Protein AF-A0A7K1KS24-F1 (afdb_monomer)

Nearest PDB structures (foldseek):
  7bqr-assembly1_A  TM=4.090E-01  e=9.713E-01  synthetic construct
  4xdi-assembly2_B  TM=3.801E-01  e=1.336E+00  Chlamydomonas reinhardtii
  8hkc-assembly1_E  TM=3.205E-01  e=8.133E+00  Escherichia coli K-12

pLDDT: mean 77.41, std 14.81, range [38.66, 91.81]

Foldseek 3Di:
DPPPLVVLVVVCVPDPDDPQLVQLLVLQVVPVVQPVVDPSVLSSSLSSVLVVVCLVLDDLCLVVDPVSLVVSLVVSLVSCVVSPNDPVCSVSSSVSSVVSSVVCSVVSVD

Sequence (110 aa):
MARDIRESHRRGEEEGLSQEEIAFYDALAENESAVEIMRDESLRVIAHELLNSLKKNVTVDWSKRESARARMRVLVKKILRKYGYPPDMQDAAVQAVLRQAEELSAQWAS

Secondary structure (DSSP, 8-state):
---SHHHHTTTTTSS---HHHHHHHHHHHTSHHHHHHS-HHHHHHHHHHHHHHHHHH--TTTTT-HHHHHHHHHHHHHHHHHTT--TTTHHHHHHHHHHHHHHHHHHHT-

Solvent-accessible surface area (backbone atoms only — not comparable to full-atom values): 6435 Å² total; per-residue (Å²): 142,89,68,74,67,69,64,60,56,69,64,60,76,79,53,79,76,50,74,68,35,47,54,38,31,51,41,46,49,73,40,57,69,52,50,74,74,38,56,70,70,59,46,49,53,49,18,50,52,48,50,57,52,42,68,74,69,63,51,95,60,30,85,82,32,67,70,48,42,52,52,49,52,53,51,48,49,51,52,41,54,74,75,65,50,56,76,89,52,42,64,59,38,43,52,40,43,50,53,54,47,54,68,48,46,66,64,70,70,108

Mean predicted aligned error: 7.9 Å

Structure (mmCIF, N/CA/C/O backbone):
data_AF-A0A7K1KS24-F1
#
_entry.id   AF-A0A7K1KS24-F1
#
loop_
_atom_site.group_PDB
_atom_site.id
_atom_site.type_symbol
_atom_site.label_atom_id
_atom_site.label_alt_id
_atom_site.label_comp_id
_atom_site.label_asym_id
_atom_site.label_entity_id
_atom_site.label_seq_id
_atom_site.pdbx_PDB_ins_code
_atom_site.Cartn_x
_atom_site.Cartn_y
_atom_site.Cartn_z
_atom_site.occupancy
_atom_site.B_iso_or_equiv
_atom_site.auth_seq_id
_atom_site.auth_comp_id
_atom_site.auth_asym_id
_atom_site.auth_atom_id
_atom_site.pdbx_PDB_model_num
ATOM 1 N N . MET A 1 1 ? 14.059 -20.304 1.357 1.00 40.62 1 MET A N 1
ATOM 2 C CA . MET A 1 1 ? 12.634 -20.135 1.717 1.00 40.62 1 MET A CA 1
ATOM 3 C C . MET A 1 1 ? 12.002 -19.165 0.728 1.00 40.62 1 MET A C 1
ATOM 5 O O . MET A 1 1 ? 12.244 -17.974 0.818 1.00 40.62 1 MET A O 1
ATOM 9 N N . ALA A 1 2 ? 11.296 -19.690 -0.275 1.00 42.81 2 ALA A N 1
ATOM 10 C CA . ALA A 1 2 ? 10.537 -18.931 -1.279 1.00 42.81 2 ALA A CA 1
ATOM 11 C C . ALA A 1 2 ? 9.357 -19.803 -1.755 1.00 42.81 2 ALA A C 1
ATOM 13 O O . ALA A 1 2 ? 9.224 -20.136 -2.937 1.00 42.81 2 ALA A O 1
ATOM 14 N N . ARG A 1 3 ? 8.580 -20.311 -0.789 1.00 38.66 3 ARG A N 1
ATOM 15 C CA . ARG A 1 3 ? 7.449 -21.220 -1.038 1.00 38.66 3 ARG A CA 1
ATOM 16 C C . ARG A 1 3 ? 6.075 -20.618 -0.734 1.00 38.66 3 ARG A C 1
ATOM 18 O O . ARG A 1 3 ? 5.112 -21.144 -1.265 1.00 38.66 3 ARG A O 1
ATOM 25 N N . ASP A 1 4 ? 5.992 -19.468 -0.069 1.00 48.53 4 ASP A N 1
ATOM 26 C CA . ASP A 1 4 ? 4.689 -18.931 0.366 1.00 48.53 4 ASP A CA 1
ATOM 27 C C . ASP A 1 4 ? 3.960 -18.072 -0.678 1.00 48.53 4 ASP A C 1
ATOM 29 O O . ASP A 1 4 ? 2.795 -17.745 -0.498 1.00 48.53 4 ASP A O 1
ATOM 33 N N . ILE A 1 5 ? 4.603 -17.711 -1.794 1.00 49.75 5 ILE A N 1
ATOM 34 C CA . ILE A 1 5 ? 3.954 -16.871 -2.821 1.00 49.75 5 ILE A CA 1
ATOM 35 C C . ILE A 1 5 ? 3.043 -17.720 -3.720 1.00 49.75 5 ILE A C 1
ATOM 37 O O . ILE A 1 5 ? 1.964 -17.286 -4.103 1.00 49.75 5 ILE A O 1
ATOM 41 N N . ARG A 1 6 ? 3.417 -18.978 -3.990 1.00 44.50 6 ARG A N 1
ATOM 42 C CA . ARG A 1 6 ? 2.686 -19.860 -4.918 1.00 44.50 6 ARG A CA 1
ATOM 43 C C . ARG A 1 6 ? 1.351 -20.382 -4.386 1.00 44.50 6 ARG A C 1
ATOM 45 O O . ARG A 1 6 ? 0.542 -20.841 -5.182 1.00 44.50 6 ARG A O 1
ATOM 52 N N . GLU A 1 7 ? 1.116 -20.323 -3.079 1.00 45.38 7 GLU A N 1
ATOM 53 C CA . GLU A 1 7 ? -0.125 -20.832 -2.487 1.00 45.38 7 GLU A CA 1
ATOM 54 C C . GLU A 1 7 ? -1.240 -19.775 -2.467 1.00 45.38 7 GLU A C 1
ATOM 56 O O . GLU A 1 7 ? -2.406 -20.109 -2.662 1.00 45.38 7 GLU A O 1
ATOM 61 N N . SER A 1 8 ? -0.892 -18.487 -2.352 1.00 46.66 8 SER A N 1
ATOM 62 C CA . SER A 1 8 ? -1.853 -17.384 -2.509 1.00 46.66 8 SER A CA 1
ATOM 63 C C . SER A 1 8 ? -2.337 -17.232 -3.954 1.00 46.66 8 SER A C 1
ATOM 65 O O . SER A 1 8 ? -3.499 -16.904 -4.172 1.00 46.66 8 SER A O 1
ATOM 67 N N . HIS A 1 9 ? -1.485 -17.561 -4.932 1.00 45.41 9 HIS A N 1
ATOM 68 C CA . HIS A 1 9 ? -1.830 -17.527 -6.356 1.00 45.41 9 HIS A CA 1
ATOM 69 C C . HIS A 1 9 ? -3.012 -18.430 -6.732 1.00 45.41 9 HIS A C 1
ATOM 71 O O . HIS A 1 9 ? -3.770 -18.078 -7.624 1.00 45.41 9 HIS A O 1
ATOM 77 N N . ARG A 1 10 ? -3.221 -19.554 -6.032 1.00 44.16 10 ARG A N 1
ATOM 78 C CA . ARG A 1 10 ? -4.265 -20.527 -6.394 1.00 44.16 10 ARG A CA 1
ATOM 79 C C . ARG A 1 10 ? -5.677 -20.135 -5.929 1.00 44.16 10 ARG A C 1
ATOM 81 O O . ARG A 1 10 ? -6.635 -20.758 -6.357 1.00 44.16 10 ARG A O 1
ATOM 88 N N . ARG A 1 11 ? -5.834 -19.123 -5.064 1.00 47.31 11 ARG A N 1
ATOM 89 C CA . ARG A 1 11 ? -7.169 -18.624 -4.656 1.00 47.31 11 ARG A CA 1
ATOM 90 C C . ARG A 1 11 ? -7.662 -17.434 -5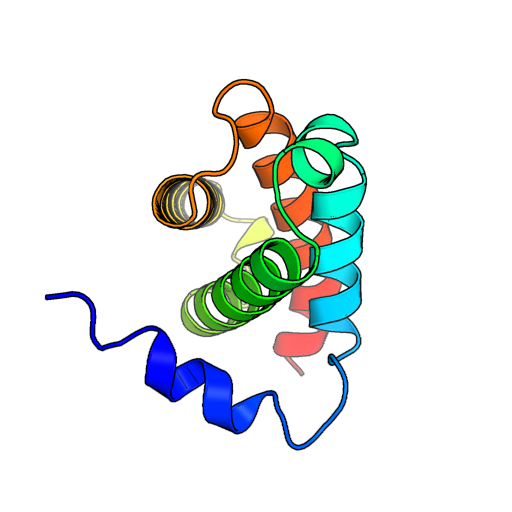.474 1.00 47.31 11 ARG A C 1
ATOM 92 O O . ARG A 1 11 ? -8.863 -17.232 -5.541 1.00 47.31 11 ARG A O 1
ATOM 99 N N . GLY A 1 12 ? -6.759 -16.670 -6.088 1.00 45.66 12 GLY A N 1
ATOM 100 C CA . GLY A 1 12 ? -7.131 -15.556 -6.969 1.00 45.66 12 GLY A CA 1
ATOM 101 C C . GLY A 1 12 ? -7.588 -15.994 -8.366 1.00 45.66 12 GLY A C 1
ATOM 102 O O . GLY A 1 12 ? -8.008 -15.154 -9.149 1.00 45.66 12 GLY A O 1
ATOM 103 N N . GLU A 1 13 ? -7.489 -17.287 -8.696 1.00 43.44 13 GLU A N 1
ATOM 104 C CA . GLU A 1 13 ? -7.891 -17.828 -10.004 1.00 43.44 13 GLU A CA 1
ATOM 105 C C . GLU A 1 13 ? -9.395 -18.142 -10.115 1.00 43.44 13 GLU A C 1
ATOM 107 O O . GLU A 1 13 ? -9.861 -18.385 -11.225 1.00 43.44 13 GLU A O 1
ATOM 112 N N . GLU A 1 14 ? -10.173 -18.115 -9.023 1.00 43.38 14 GLU A N 1
ATOM 113 C CA . GLU A 1 14 ? -11.606 -18.470 -9.078 1.00 43.38 14 GLU A CA 1
ATOM 114 C C . GLU A 1 14 ? -12.561 -17.280 -9.234 1.00 43.38 14 GLU A C 1
ATOM 116 O O . GLU A 1 14 ? -13.648 -17.458 -9.778 1.00 43.38 14 GLU A O 1
ATOM 121 N N . GLU A 1 15 ? -12.172 -16.058 -8.872 1.00 45.41 15 GLU A N 1
ATOM 122 C CA . GLU A 1 15 ? -13.009 -14.875 -9.088 1.00 45.41 15 GLU A CA 1
ATOM 123 C C . GLU A 1 15 ? -12.123 -13.715 -9.534 1.00 45.41 15 GLU A C 1
ATOM 125 O O . GLU A 1 15 ? -11.107 -13.423 -8.907 1.00 45.41 15 GLU A O 1
ATOM 130 N N . GLY A 1 16 ? -12.470 -13.088 -10.663 1.00 56.06 16 GLY A N 1
ATOM 131 C CA . GLY A 1 16 ? -11.745 -11.934 -11.192 1.00 56.06 16 GLY A CA 1
ATOM 132 C C . GLY A 1 16 ? -11.514 -10.874 -10.113 1.00 56.06 16 GLY A C 1
ATOM 133 O O . GLY A 1 16 ? -12.341 -10.730 -9.217 1.00 56.06 16 GLY A O 1
ATOM 134 N N . LEU A 1 17 ? -10.379 -10.170 -10.212 1.00 61.84 17 LEU A N 1
ATOM 135 C CA . LEU A 1 17 ? -9.917 -9.138 -9.273 1.00 61.84 17 LEU A CA 1
ATOM 136 C C . LEU A 1 17 ? -11.084 -8.423 -8.576 1.00 61.84 17 LEU A C 1
ATOM 138 O O . LEU A 1 17 ? -11.937 -7.820 -9.233 1.00 61.84 17 LEU A O 1
ATOM 142 N N . SER A 1 18 ? -11.106 -8.465 -7.246 1.00 76.00 18 SER A N 1
ATOM 143 C CA . SER A 1 18 ? -12.045 -7.669 -6.462 1.00 76.00 18 SER A CA 1
ATOM 144 C C . SER A 1 18 ? -11.841 -6.180 -6.764 1.00 76.00 18 SER A C 1
ATOM 146 O O . SER A 1 18 ? -10.741 -5.751 -7.118 1.00 76.00 18 SER A O 1
ATOM 148 N N . GLN A 1 19 ? -12.885 -5.359 -6.608 1.00 78.38 19 GLN A N 1
ATOM 149 C CA . GLN A 1 19 ? -12.784 -3.919 -6.901 1.00 78.38 19 GLN A CA 1
ATOM 150 C C . GLN A 1 19 ? -11.646 -3.231 -6.133 1.00 78.38 19 GLN A C 1
ATOM 152 O O . GLN A 1 19 ? -11.028 -2.296 -6.632 1.00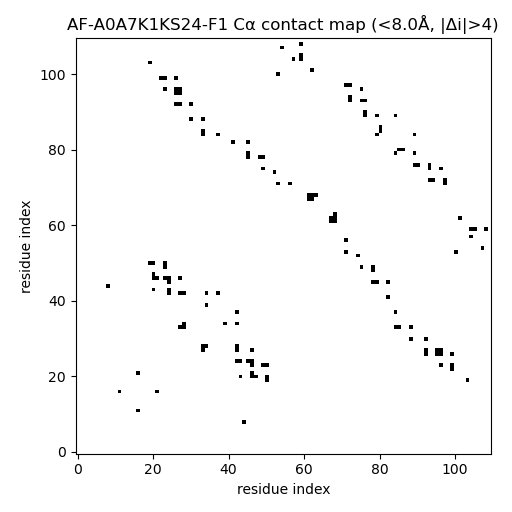 78.38 19 GLN A O 1
ATOM 157 N N . GLU A 1 20 ? -11.335 -3.726 -4.937 1.00 83.69 20 GLU A N 1
ATOM 158 C CA . GLU A 1 20 ? -10.214 -3.253 -4.134 1.00 83.69 20 GLU A CA 1
ATOM 159 C C . GLU A 1 20 ? -8.875 -3.534 -4.830 1.00 83.69 20 GLU A C 1
ATOM 161 O O . GLU A 1 20 ? -8.033 -2.648 -4.929 1.00 83.69 20 GLU A O 1
ATOM 166 N N . GLU A 1 21 ? -8.676 -4.752 -5.340 1.00 83.25 21 GLU A N 1
ATOM 167 C CA . GLU A 1 21 ? -7.453 -5.141 -6.051 1.00 83.25 21 GLU A CA 1
ATOM 168 C C . GLU A 1 21 ? -7.281 -4.384 -7.358 1.00 83.25 21 GLU A C 1
ATOM 170 O O . GLU A 1 21 ? -6.154 -4.022 -7.684 1.00 83.25 21 GLU A O 1
ATOM 175 N N . ILE A 1 22 ? -8.378 -4.120 -8.073 1.00 83.31 22 ILE A N 1
ATOM 176 C CA . ILE A 1 22 ? -8.361 -3.278 -9.273 1.00 83.31 22 ILE A CA 1
ATOM 177 C C . ILE A 1 22 ? -7.882 -1.875 -8.902 1.00 83.31 22 ILE A C 1
ATOM 179 O O . ILE A 1 22 ? -6.958 -1.369 -9.525 1.00 83.31 22 ILE A O 1
ATOM 183 N N . ALA A 1 23 ? -8.409 -1.288 -7.827 1.00 86.19 23 ALA A N 1
ATOM 184 C CA . ALA A 1 23 ? -7.992 0.040 -7.390 1.00 86.19 23 ALA A CA 1
ATOM 185 C C . ALA A 1 23 ? -6.502 0.090 -6.989 1.00 86.19 23 ALA A C 1
ATOM 187 O O . ALA A 1 23 ? -5.797 1.049 -7.303 1.00 86.19 23 ALA A O 1
ATOM 188 N N . PHE A 1 24 ? -5.982 -0.955 -6.332 1.00 86.25 24 PHE A N 1
ATOM 189 C CA . PHE A 1 24 ? -4.544 -1.057 -6.052 1.00 86.25 24 PHE A CA 1
ATOM 190 C C . PHE A 1 24 ? -3.712 -1.280 -7.317 1.00 86.25 24 PHE A C 1
ATOM 192 O O . PHE A 1 24 ? -2.617 -0.731 -7.416 1.00 86.25 24 PHE A O 1
ATOM 199 N N . TYR A 1 25 ? -4.201 -2.079 -8.263 1.00 87.12 25 TYR A N 1
ATOM 200 C CA . TYR A 1 25 ? -3.552 -2.287 -9.552 1.00 87.12 25 TYR A CA 1
ATOM 201 C C . TYR A 1 25 ? -3.455 -0.972 -10.330 1.00 87.12 25 TYR A C 1
ATOM 203 O O . TYR A 1 25 ? -2.356 -0.608 -10.737 1.00 87.12 25 TYR A O 1
ATOM 211 N N . ASP A 1 26 ? -4.553 -0.224 -10.443 1.00 84.62 26 ASP A N 1
ATOM 212 C CA . ASP A 1 26 ? -4.603 1.066 -11.133 1.00 84.62 26 ASP A CA 1
ATOM 213 C C . ASP A 1 26 ? -3.655 2.078 -10.472 1.00 84.62 26 ASP A C 1
ATOM 215 O O . ASP A 1 26 ? -2.840 2.697 -11.152 1.00 84.62 26 ASP A O 1
ATOM 219 N N . ALA A 1 27 ? -3.647 2.162 -9.136 1.00 87.19 27 ALA A N 1
ATOM 220 C CA . ALA A 1 27 ? -2.734 3.034 -8.389 1.00 87.19 27 ALA A CA 1
ATOM 221 C C . ALA A 1 27 ? -1.243 2.685 -8.580 1.00 87.19 27 ALA A C 1
ATOM 223 O O . ALA A 1 27 ? -0.372 3.554 -8.481 1.00 87.19 27 ALA A O 1
ATOM 224 N N . LEU A 1 28 ? -0.917 1.411 -8.820 1.00 85.19 28 LEU A N 1
ATOM 225 C CA . LEU A 1 28 ? 0.441 0.994 -9.175 1.00 85.19 28 LEU A CA 1
ATOM 226 C C . LEU A 1 28 ? 0.738 1.293 -10.648 1.00 85.19 28 LEU A C 1
ATOM 228 O O . LEU A 1 28 ? 1.840 1.748 -10.956 1.00 85.19 28 LEU A O 1
ATOM 232 N N . ALA A 1 29 ? -0.245 1.075 -11.523 1.00 83.38 29 ALA A N 1
ATOM 233 C CA . ALA A 1 29 ? -0.150 1.267 -12.963 1.00 83.38 29 ALA A CA 1
ATOM 234 C C . ALA A 1 29 ? -0.087 2.743 -13.391 1.00 83.38 29 ALA A C 1
ATOM 236 O O . ALA A 1 29 ? 0.456 3.032 -14.454 1.00 83.38 29 ALA A O 1
ATOM 237 N N . GLU A 1 30 ? -0.534 3.684 -12.548 1.00 79.19 30 GLU A N 1
ATOM 238 C CA . GLU A 1 30 ? -0.282 5.127 -12.722 1.00 79.19 30 GLU A CA 1
ATOM 239 C C . GLU A 1 30 ? 1.216 5.455 -12.854 1.00 79.19 30 GLU A C 1
ATOM 241 O O . GLU A 1 30 ? 1.588 6.484 -13.416 1.00 79.19 30 GLU A O 1
ATOM 246 N N . ASN A 1 31 ? 2.099 4.585 -12.354 1.00 77.12 31 ASN A N 1
ATOM 247 C CA . ASN A 1 31 ? 3.535 4.717 -12.559 1.00 77.12 31 ASN A CA 1
ATOM 248 C C . ASN A 1 31 ? 3.928 3.991 -13.849 1.00 77.12 31 ASN A C 1
ATOM 250 O O . ASN A 1 31 ? 4.266 2.806 -13.826 1.00 77.12 31 ASN A O 1
ATOM 254 N N . GLU A 1 32 ? 3.919 4.715 -14.969 1.00 70.19 32 GLU A N 1
ATOM 255 C CA . GLU A 1 32 ? 4.182 4.166 -16.308 1.00 70.19 32 GLU A CA 1
ATOM 256 C C . GLU A 1 32 ? 5.470 3.329 -16.364 1.00 70.19 32 GLU A C 1
ATOM 258 O O . GLU A 1 32 ? 5.465 2.217 -16.886 1.00 70.19 32 GLU A O 1
ATOM 263 N N . SER A 1 33 ? 6.558 3.773 -15.725 1.00 71.25 33 SER A N 1
ATOM 264 C CA . SER A 1 33 ? 7.814 3.007 -15.709 1.00 71.25 33 SER A CA 1
ATOM 265 C C . SER A 1 33 ? 7.717 1.688 -14.937 1.00 71.25 33 SER A C 1
ATOM 267 O O . SER A 1 33 ? 8.421 0.734 -15.261 1.00 71.25 33 SER A O 1
ATOM 269 N N . ALA A 1 34 ? 6.845 1.588 -13.931 1.00 71.31 34 ALA A N 1
ATOM 270 C CA . ALA A 1 34 ? 6.598 0.315 -13.265 1.00 71.31 34 ALA A CA 1
ATOM 271 C C . ALA A 1 34 ? 5.835 -0.648 -14.179 1.00 71.31 34 ALA A C 1
ATOM 273 O O . ALA A 1 34 ? 6.137 -1.834 -14.169 1.00 71.31 34 ALA A O 1
ATOM 274 N N . VAL A 1 35 ? 4.917 -0.153 -15.010 1.00 73.56 35 VAL A N 1
ATOM 275 C CA . VAL A 1 35 ? 4.206 -0.960 -16.017 1.00 73.56 35 VAL A CA 1
ATOM 276 C C . VAL A 1 35 ? 5.134 -1.395 -17.152 1.00 73.56 35 VAL A C 1
ATOM 278 O O . VAL A 1 35 ? 5.048 -2.523 -17.628 1.00 73.56 35 VAL A O 1
ATOM 281 N N . GLU A 1 36 ? 6.060 -0.534 -17.571 1.00 73.31 36 GLU A N 1
ATOM 282 C CA . GLU A 1 36 ? 7.032 -0.869 -18.616 1.00 73.31 36 GLU A CA 1
ATOM 283 C C . GLU A 1 36 ? 8.050 -1.920 -18.154 1.00 73.31 36 GLU A C 1
ATOM 285 O O . GLU A 1 36 ? 8.439 -2.806 -18.919 1.00 73.31 36 GLU A O 1
ATOM 290 N N . ILE A 1 37 ? 8.487 -1.836 -16.894 1.00 73.69 37 ILE A N 1
ATOM 291 C CA . ILE A 1 37 ? 9.510 -2.726 -16.328 1.00 73.69 37 ILE A CA 1
ATOM 292 C C . ILE A 1 37 ? 8.884 -4.014 -15.777 1.00 73.69 37 ILE A C 1
ATOM 294 O O . ILE A 1 37 ? 9.486 -5.091 -15.856 1.00 73.69 37 ILE A O 1
ATOM 298 N N . MET A 1 38 ? 7.687 -3.926 -15.198 1.00 72.50 38 MET A N 1
ATOM 299 C CA . MET A 1 38 ? 7.008 -5.042 -14.550 1.00 72.50 38 MET A CA 1
ATOM 300 C C . MET A 1 38 ? 5.875 -5.549 -15.431 1.00 72.50 38 MET A C 1
ATOM 302 O O . MET A 1 38 ? 4.978 -4.814 -15.818 1.00 72.50 38 MET A O 1
ATOM 306 N N . ARG A 1 39 ? 5.874 -6.854 -15.707 1.00 75.31 39 ARG A N 1
ATOM 307 C CA . ARG A 1 39 ? 4.748 -7.494 -16.397 1.00 75.31 39 ARG A CA 1
ATOM 308 C C . ARG A 1 39 ? 3.462 -7.324 -15.581 1.00 75.31 39 ARG A C 1
ATOM 310 O O . ARG A 1 39 ? 3.501 -7.403 -14.355 1.00 75.31 39 ARG A O 1
ATOM 317 N N . ASP A 1 40 ? 2.337 -7.200 -16.278 1.00 72.19 40 ASP A N 1
ATOM 318 C CA . ASP A 1 40 ? 0.976 -7.082 -15.728 1.00 72.19 40 ASP A CA 1
ATOM 319 C C . ASP A 1 40 ? 0.689 -8.120 -14.617 1.00 72.19 40 ASP A C 1
ATOM 321 O O . ASP A 1 40 ? 0.200 -7.785 -13.537 1.00 72.19 40 ASP A O 1
ATOM 325 N N . GLU A 1 41 ? 1.112 -9.372 -14.820 1.00 77.94 41 GLU A N 1
ATOM 326 C CA . GLU A 1 41 ? 0.985 -10.438 -13.818 1.00 77.94 41 GLU A CA 1
ATOM 327 C C . GLU A 1 41 ? 1.653 -10.070 -12.482 1.00 77.94 41 GLU A C 1
ATOM 329 O O . GLU A 1 41 ? 1.041 -10.242 -11.431 1.00 77.94 41 GLU A O 1
ATOM 334 N N . SER A 1 42 ? 2.865 -9.500 -12.506 1.00 81.88 42 SER A N 1
ATOM 335 C CA . SER A 1 42 ? 3.599 -9.078 -11.306 1.00 81.88 42 SER A CA 1
ATOM 336 C C . SER A 1 42 ? 2.872 -7.969 -10.548 1.00 81.88 42 SER A C 1
ATOM 338 O O . SER A 1 42 ? 2.822 -8.006 -9.318 1.00 81.88 42 SER A O 1
ATOM 340 N N . LEU A 1 43 ? 2.298 -6.997 -11.263 1.00 82.94 43 LEU A N 1
ATOM 341 C CA . LEU A 1 43 ? 1.535 -5.902 -10.657 1.00 82.94 43 LEU A CA 1
ATOM 342 C C . LEU A 1 43 ? 0.275 -6.426 -9.965 1.00 82.94 43 LEU A C 1
ATOM 344 O O . LEU A 1 43 ? -0.002 -6.035 -8.830 1.00 82.94 43 LEU A O 1
ATOM 348 N N . ARG A 1 44 ? -0.424 -7.386 -10.582 1.00 83.75 44 ARG A N 1
ATOM 349 C CA . ARG A 1 44 ? -1.565 -8.072 -9.958 1.00 83.75 44 ARG A CA 1
ATOM 350 C C . ARG A 1 44 ? -1.179 -8.811 -8.676 1.00 83.75 44 ARG A C 1
ATOM 352 O O . ARG A 1 44 ? -1.880 -8.685 -7.674 1.00 83.75 44 ARG A O 1
ATOM 359 N N . VAL A 1 45 ? -0.042 -9.521 -8.656 1.00 85.62 45 VAL A N 1
ATOM 360 C CA . VAL A 1 45 ? 0.441 -10.186 -7.424 1.00 85.62 45 VAL A CA 1
ATOM 361 C C . VAL A 1 45 ? 0.691 -9.173 -6.313 1.00 85.62 45 VAL A C 1
ATOM 363 O O . VAL A 1 45 ? 0.345 -9.411 -5.155 1.00 85.62 45 VAL A O 1
ATOM 366 N N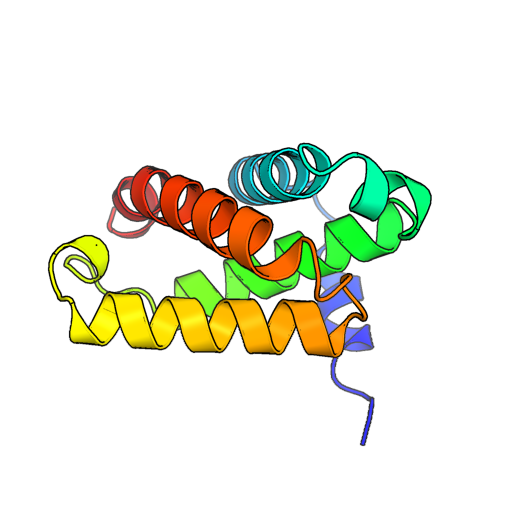 . ILE A 1 46 ? 1.308 -8.041 -6.659 1.00 87.88 46 ILE A N 1
ATOM 367 C CA . ILE A 1 46 ? 1.613 -6.977 -5.704 1.00 87.88 46 ILE A CA 1
ATOM 368 C C . ILE A 1 46 ? 0.319 -6.391 -5.148 1.00 87.88 46 ILE A C 1
ATOM 370 O O . ILE A 1 46 ? 0.206 -6.282 -3.930 1.00 87.88 46 ILE A O 1
ATOM 374 N N . ALA A 1 47 ? -0.653 -6.059 -6.001 1.00 87.25 47 ALA A N 1
ATOM 375 C CA . ALA A 1 47 ? -1.950 -5.536 -5.582 1.00 87.25 47 ALA A CA 1
ATOM 376 C C . ALA A 1 47 ? -2.657 -6.490 -4.600 1.00 87.25 47 ALA A C 1
ATOM 378 O O . ALA A 1 47 ? -3.052 -6.068 -3.511 1.00 87.25 47 ALA A O 1
ATOM 379 N N . HIS A 1 48 ? -2.709 -7.788 -4.921 1.00 86.81 48 HIS A N 1
ATOM 380 C CA . HIS A 1 48 ? -3.291 -8.816 -4.051 1.00 86.81 48 HIS A CA 1
ATOM 381 C C . HIS A 1 48 ? -2.561 -8.932 -2.701 1.00 86.81 48 HIS A C 1
ATOM 383 O O . HIS A 1 48 ? -3.180 -8.972 -1.633 1.00 86.81 48 HIS A O 1
ATOM 389 N N . GLU A 1 49 ? -1.225 -8.970 -2.710 1.00 88.00 49 GLU A N 1
ATOM 390 C CA . GLU A 1 49 ? -0.428 -9.052 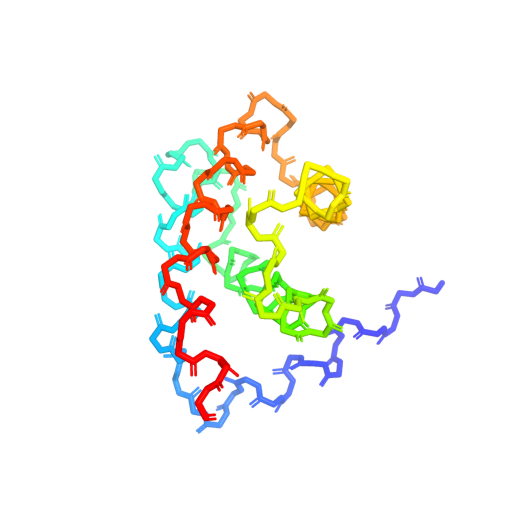-1.480 1.00 88.00 49 GLU A CA 1
ATOM 391 C C . GLU A 1 49 ? -0.586 -7.787 -0.621 1.00 88.00 49 GLU A C 1
ATOM 393 O O . GLU A 1 49 ? -0.681 -7.882 0.609 1.00 88.00 49 GLU A O 1
ATOM 398 N N . LEU A 1 50 ? -0.612 -6.605 -1.249 1.00 88.56 50 LEU A N 1
ATOM 399 C CA . LEU A 1 50 ? -0.824 -5.326 -0.576 1.00 88.56 50 LEU A CA 1
ATOM 400 C C . LEU A 1 50 ? -2.184 -5.308 0.110 1.00 88.56 50 LEU A C 1
ATOM 402 O O . LEU A 1 50 ? -2.228 -5.059 1.314 1.00 88.56 50 LEU A O 1
ATOM 406 N N . LEU A 1 51 ? -3.257 -5.648 -0.604 1.00 86.44 51 LEU A N 1
ATOM 407 C CA . LEU A 1 51 ? -4.606 -5.705 -0.047 1.00 86.44 51 LEU A CA 1
ATOM 408 C C . LEU A 1 51 ? -4.678 -6.648 1.157 1.00 86.44 51 LEU A C 1
ATOM 410 O O . LEU A 1 51 ? -5.101 -6.246 2.241 1.00 86.44 51 LEU A O 1
ATOM 414 N N . ASN A 1 52 ? -4.203 -7.886 1.003 1.00 86.62 52 ASN A N 1
ATOM 415 C CA . ASN A 1 52 ? -4.211 -8.873 2.083 1.00 86.62 52 ASN A CA 1
ATOM 416 C C . ASN A 1 52 ? -3.395 -8.422 3.297 1.00 86.62 52 ASN A C 1
ATOM 418 O O . ASN A 1 52 ? -3.785 -8.649 4.446 1.00 86.62 52 ASN A O 1
ATOM 422 N N . SER A 1 53 ? -2.242 -7.800 3.061 1.00 86.75 53 SER A N 1
ATOM 423 C CA . SER A 1 53 ? -1.379 -7.322 4.138 1.00 86.75 53 SER A CA 1
ATOM 424 C C . SER A 1 53 ? -1.974 -6.102 4.837 1.00 86.75 53 SER A C 1
ATOM 426 O O . SER A 1 53 ? -1.877 -6.004 6.061 1.00 86.75 53 SER A O 1
ATOM 428 N N . LEU A 1 54 ? -2.617 -5.201 4.092 1.00 85.38 54 LEU A N 1
ATOM 429 C CA . LEU A 1 54 ? -3.318 -4.042 4.631 1.00 85.38 54 LEU A CA 1
ATOM 430 C C . LEU A 1 54 ? -4.528 -4.488 5.450 1.00 85.38 54 LEU A C 1
ATOM 432 O O . LEU A 1 54 ? -4.566 -4.175 6.632 1.00 85.38 54 LEU A O 1
ATOM 436 N N . LYS A 1 55 ? -5.427 -5.322 4.912 1.00 83.56 55 LYS A N 1
ATOM 437 C CA . LYS A 1 55 ? -6.587 -5.867 5.648 1.00 83.56 55 LYS A CA 1
ATOM 438 C C . LYS A 1 55 ? -6.206 -6.537 6.972 1.00 83.56 55 LYS A C 1
ATOM 440 O O . LYS A 1 55 ? -6.907 -6.382 7.964 1.00 83.56 55 LYS A O 1
ATOM 445 N N . LYS A 1 56 ? -5.065 -7.234 7.025 1.00 82.94 56 LYS A N 1
ATOM 446 C CA . LYS A 1 56 ? -4.558 -7.862 8.262 1.00 82.94 56 LYS A CA 1
ATOM 447 C C . LYS A 1 56 ? -4.025 -6.876 9.306 1.00 82.94 56 LYS A C 1
ATOM 449 O O . LYS A 1 56 ? -3.960 -7.232 10.479 1.00 82.94 56 LYS A O 1
ATOM 454 N N . ASN A 1 57 ? -3.571 -5.692 8.897 1.00 78.06 57 ASN A N 1
ATOM 455 C CA . ASN A 1 57 ? -2.907 -4.726 9.782 1.00 78.06 57 ASN A CA 1
ATOM 456 C C . ASN A 1 57 ? -3.702 -3.428 9.989 1.00 78.06 57 ASN A C 1
ATOM 458 O O . ASN A 1 57 ? -3.348 -2.621 10.854 1.00 78.06 57 ASN A O 1
ATOM 462 N N . VAL A 1 58 ? -4.740 -3.202 9.188 1.00 78.94 58 VAL A N 1
ATOM 463 C CA . VAL A 1 58 ? -5.592 -2.024 9.253 1.00 78.94 58 VAL A CA 1
ATOM 464 C C . VAL A 1 58 ? -6.452 -2.089 10.515 1.00 78.94 58 VAL A C 1
ATOM 466 O O . VAL A 1 58 ? -7.014 -3.118 10.876 1.00 78.94 58 VAL A O 1
ATOM 469 N N . THR A 1 59 ? -6.523 -0.972 11.223 1.00 70.75 59 THR A N 1
ATOM 470 C CA . THR A 1 59 ? -7.463 -0.763 12.334 1.00 70.75 59 THR A CA 1
ATOM 471 C C . THR A 1 59 ? -8.378 0.390 11.947 1.00 70.75 59 THR A C 1
ATOM 473 O O . THR A 1 59 ? -7.958 1.229 11.156 1.00 70.75 59 THR A O 1
ATOM 476 N N . VAL A 1 60 ? -9.598 0.466 12.487 1.00 67.31 60 VAL A N 1
ATOM 477 C CA . VAL A 1 60 ? -10.622 1.453 12.066 1.00 67.31 60 VAL A CA 1
ATOM 478 C C . VAL A 1 60 ? -10.100 2.905 12.038 1.00 67.31 60 VAL A C 1
ATOM 480 O O . VAL A 1 60 ? -10.473 3.677 11.165 1.00 67.31 60 VAL A O 1
ATOM 483 N N . ASP A 1 61 ? -9.160 3.268 12.919 1.00 76.88 61 ASP A N 1
ATOM 484 C CA . ASP A 1 61 ? -8.574 4.619 12.993 1.00 76.88 61 ASP A CA 1
ATOM 485 C C . ASP A 1 61 ? -7.115 4.708 12.512 1.00 76.88 61 ASP A C 1
ATOM 487 O O . ASP A 1 61 ? -6.372 5.616 12.904 1.00 76.88 61 ASP A O 1
ATOM 491 N N . TRP A 1 62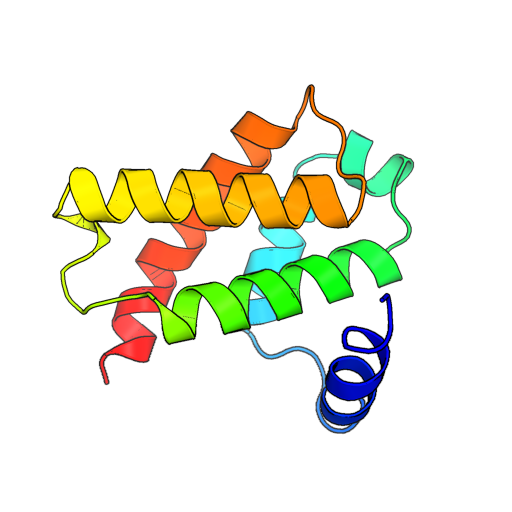 ? -6.649 3.760 11.698 1.00 83.44 62 TRP A N 1
ATOM 492 C CA . TRP A 1 62 ? -5.243 3.713 11.290 1.00 83.44 62 TRP A CA 1
ATOM 493 C C . TRP A 1 62 ? -4.797 4.978 10.540 1.00 83.44 62 TRP A C 1
ATOM 495 O O . TRP A 1 62 ? -3.672 5.436 10.749 1.00 83.44 62 TRP A O 1
ATOM 505 N N . SER A 1 63 ? -5.666 5.577 9.715 1.00 81.31 63 SER A N 1
ATOM 506 C CA . SER A 1 63 ? -5.310 6.761 8.929 1.00 81.31 63 SER A CA 1
ATOM 507 C C . SER A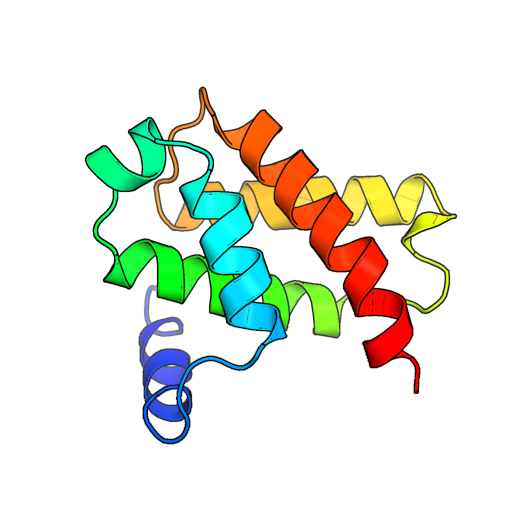 1 63 ? -5.129 8.000 9.810 1.00 81.31 63 SER A C 1
ATOM 509 O O . SER A 1 63 ? -4.248 8.820 9.546 1.00 81.31 63 SER A O 1
ATOM 511 N N . LYS A 1 64 ? -5.848 8.088 10.938 1.00 83.56 64 LYS A N 1
ATOM 512 C CA . LYS A 1 64 ? -5.746 9.180 11.923 1.00 83.56 64 LYS A CA 1
ATOM 513 C C . LYS A 1 64 ? -4.498 9.082 12.806 1.00 83.56 64 LYS A C 1
ATOM 515 O O . LYS A 1 64 ? -4.058 10.086 13.359 1.00 83.56 64 LYS A O 1
ATOM 520 N N . ARG A 1 65 ? -3.912 7.889 12.952 1.00 87.06 65 ARG A N 1
ATOM 521 C CA . ARG A 1 65 ? -2.744 7.651 13.814 1.00 87.06 65 ARG A CA 1
ATOM 522 C C . ARG A 1 65 ? -1.454 7.681 13.005 1.00 87.06 65 ARG A C 1
ATOM 524 O O . ARG A 1 65 ? -1.176 6.770 12.229 1.00 87.06 65 ARG A O 1
ATOM 531 N N . GLU A 1 66 ? -0.606 8.675 13.258 1.00 86.56 66 GLU A N 1
ATOM 532 C CA . GLU A 1 66 ? 0.683 8.821 12.566 1.00 86.56 66 GLU A CA 1
ATOM 533 C C . GLU A 1 66 ? 1.562 7.562 12.676 1.00 86.56 66 GLU A C 1
ATOM 535 O O . GLU A 1 66 ? 2.144 7.114 11.687 1.00 86.56 66 GLU A O 1
ATOM 540 N N . SER A 1 67 ? 1.588 6.926 13.850 1.00 87.06 67 SER A N 1
ATOM 541 C CA . SER A 1 67 ? 2.338 5.688 14.085 1.00 87.06 67 SER A CA 1
ATOM 542 C C . SER A 1 67 ? 1.819 4.502 13.265 1.00 87.06 67 SER A C 1
ATOM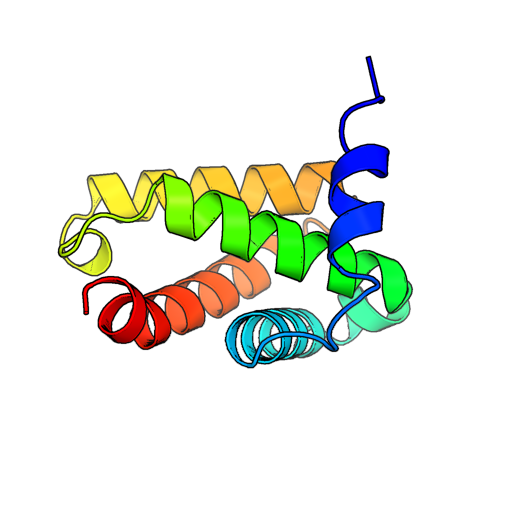 544 O O . SER A 1 67 ? 2.617 3.710 12.760 1.00 87.06 67 SER A O 1
ATOM 546 N N . ALA A 1 68 ? 0.501 4.379 13.085 1.00 87.19 68 ALA A N 1
ATOM 547 C CA . ALA A 1 68 ? -0.093 3.345 12.242 1.00 87.19 68 ALA A CA 1
ATOM 548 C C . ALA A 1 68 ? 0.191 3.623 10.759 1.00 87.19 68 ALA A C 1
ATOM 550 O O . ALA A 1 68 ? 0.634 2.727 10.041 1.00 87.19 68 ALA A O 1
ATOM 551 N N . ARG A 1 69 ? 0.065 4.882 10.323 1.00 87.81 69 ARG A N 1
ATOM 552 C CA . ARG A 1 69 ? 0.397 5.309 8.957 1.00 87.81 69 ARG A CA 1
ATOM 553 C C . ARG A 1 69 ? 1.867 5.052 8.610 1.00 87.81 69 ARG A C 1
ATOM 555 O O . ARG A 1 69 ? 2.169 4.549 7.530 1.00 87.81 69 ARG A O 1
ATOM 562 N N . ALA A 1 70 ? 2.785 5.334 9.536 1.00 90.31 70 ALA A N 1
ATOM 563 C CA . ALA A 1 70 ? 4.208 5.043 9.371 1.00 90.31 70 ALA A CA 1
ATOM 564 C C . ALA A 1 70 ? 4.474 3.534 9.231 1.00 90.31 70 ALA A C 1
ATOM 566 O O . ALA A 1 70 ? 5.224 3.123 8.345 1.00 90.31 70 ALA A O 1
ATOM 567 N N . ARG A 1 71 ? 3.812 2.695 10.042 1.00 88.38 71 ARG A N 1
ATOM 568 C CA . ARG A 1 71 ? 3.898 1.229 9.915 1.00 88.38 71 ARG A CA 1
ATOM 569 C C . ARG A 1 71 ? 3.381 0.745 8.560 1.00 88.38 71 ARG A C 1
ATOM 571 O O . ARG A 1 71 ? 4.031 -0.098 7.947 1.00 88.38 71 ARG A O 1
ATOM 578 N N . MET A 1 72 ? 2.270 1.302 8.071 1.00 89.50 72 MET A N 1
ATOM 579 C CA . MET A 1 72 ? 1.718 0.950 6.757 1.00 89.50 72 MET A CA 1
ATOM 580 C C . MET A 1 72 ? 2.667 1.335 5.624 1.00 89.50 72 MET A C 1
ATOM 582 O O . MET A 1 72 ? 2.958 0.493 4.781 1.00 89.50 72 MET A O 1
ATOM 586 N N . ARG A 1 73 ? 3.268 2.534 5.653 1.00 90.56 73 ARG A N 1
ATOM 587 C CA . ARG A 1 73 ? 4.316 2.916 4.683 1.00 90.56 73 ARG A CA 1
ATOM 588 C C . ARG A 1 73 ? 5.458 1.904 4.637 1.00 90.56 73 ARG A C 1
ATOM 590 O O . ARG A 1 73 ? 5.873 1.498 3.556 1.00 90.56 73 ARG A O 1
ATOM 597 N N . VAL A 1 74 ? 5.975 1.501 5.800 1.00 91.81 74 VAL A N 1
ATOM 598 C CA . VAL A 1 74 ? 7.088 0.541 5.885 1.00 91.81 74 VAL A CA 1
ATOM 599 C C . VAL A 1 74 ? 6.680 -0.822 5.325 1.00 91.81 74 VAL A C 1
ATOM 601 O O . VAL A 1 74 ? 7.458 -1.442 4.600 1.00 91.81 74 VAL A O 1
ATOM 604 N N . LEU A 1 75 ? 5.461 -1.276 5.621 1.00 90.56 75 LEU A N 1
ATOM 605 C CA . LEU A 1 75 ? 4.919 -2.532 5.109 1.00 90.56 75 LEU A CA 1
ATOM 606 C C . LEU A 1 75 ? 4.775 -2.505 3.581 1.00 90.56 75 LEU A C 1
ATOM 608 O O . LEU A 1 75 ? 5.275 -3.412 2.916 1.00 90.56 75 LEU A O 1
ATOM 612 N N . VAL A 1 76 ? 4.181 -1.446 3.024 1.00 90.81 76 VAL A N 1
ATOM 613 C CA . VAL A 1 76 ? 4.003 -1.278 1.573 1.00 90.81 76 VAL A CA 1
ATOM 614 C C . VAL A 1 76 ? 5.363 -1.229 0.873 1.00 90.81 76 VAL A C 1
ATOM 616 O O . VAL A 1 76 ? 5.604 -2.002 -0.052 1.00 90.81 76 VAL A O 1
ATOM 619 N N . LYS A 1 77 ? 6.314 -0.426 1.377 1.00 91.00 77 LYS A N 1
ATOM 620 C CA . LYS A 1 77 ? 7.695 -0.396 0.855 1.00 91.00 77 LYS A CA 1
ATOM 621 C C . LYS A 1 77 ? 8.349 -1.775 0.863 1.00 91.00 77 LYS A C 1
ATOM 623 O O . LYS A 1 77 ? 9.012 -2.162 -0.098 1.00 91.00 77 LYS A O 1
ATOM 628 N N . LYS A 1 78 ? 8.175 -2.541 1.941 1.00 91.38 78 LYS A N 1
ATOM 629 C CA . LYS A 1 78 ? 8.750 -3.886 2.051 1.00 91.38 78 LYS A CA 1
ATOM 630 C C . LYS A 1 78 ? 8.179 -4.833 0.992 1.00 91.38 78 LYS A C 1
ATOM 632 O O . LYS A 1 78 ? 8.946 -5.602 0.418 1.00 91.38 78 LYS A O 1
ATOM 637 N N . ILE A 1 79 ? 6.874 -4.763 0.726 1.00 89.50 79 ILE A N 1
ATOM 638 C CA . ILE A 1 79 ? 6.201 -5.579 -0.295 1.00 89.50 79 ILE A CA 1
ATOM 639 C C . ILE A 1 79 ? 6.682 -5.185 -1.691 1.00 89.50 79 ILE A C 1
ATOM 641 O O . ILE A 1 79 ? 7.176 -6.041 -2.418 1.00 89.50 79 ILE A O 1
ATOM 645 N N . LEU A 1 80 ? 6.659 -3.896 -2.028 1.00 88.88 80 LEU A N 1
ATOM 646 C CA . LEU A 1 80 ? 7.149 -3.397 -3.315 1.00 88.88 80 LEU A CA 1
ATOM 647 C C . LEU A 1 80 ? 8.598 -3.841 -3.582 1.00 88.88 80 LEU A C 1
ATOM 649 O O . LEU A 1 80 ? 8.906 -4.380 -4.642 1.00 88.88 80 LEU A O 1
ATOM 653 N N . ARG A 1 81 ? 9.479 -3.734 -2.578 1.00 88.62 81 ARG A N 1
ATOM 654 C CA . ARG A 1 81 ? 10.875 -4.185 -2.696 1.00 88.62 81 ARG A CA 1
ATOM 655 C C . ARG A 1 81 ? 11.001 -5.702 -2.876 1.00 88.62 81 ARG A C 1
ATOM 657 O O . ARG A 1 81 ? 11.888 -6.150 -3.595 1.00 88.62 81 ARG A O 1
ATOM 664 N N . LYS A 1 82 ? 10.143 -6.496 -2.225 1.00 87.06 82 LYS A N 1
ATOM 665 C CA . LYS A 1 82 ? 10.131 -7.968 -2.327 1.00 87.06 82 LYS A CA 1
ATOM 666 C C . LYS A 1 82 ? 9.829 -8.435 -3.754 1.00 87.06 82 LYS A C 1
ATOM 668 O O . LYS A 1 82 ? 10.398 -9.433 -4.180 1.00 87.06 82 LYS A O 1
ATOM 673 N N . TYR A 1 83 ? 8.971 -7.710 -4.469 1.00 85.44 83 TYR A N 1
ATOM 674 C CA . TYR A 1 83 ? 8.576 -8.027 -5.844 1.00 85.44 83 TYR A CA 1
ATOM 675 C C . TYR A 1 83 ? 9.398 -7.295 -6.917 1.00 85.44 83 TYR A C 1
ATOM 677 O O . TYR A 1 83 ? 9.133 -7.461 -8.102 1.00 85.44 83 TYR A O 1
ATOM 685 N N . GLY A 1 84 ? 10.421 -6.531 -6.521 1.00 83.19 84 GLY A N 1
ATOM 686 C CA . GLY A 1 84 ? 11.332 -5.870 -7.458 1.00 83.19 84 GLY A CA 1
ATOM 687 C C . GLY A 1 84 ? 10.810 -4.557 -8.038 1.00 83.19 84 GLY A C 1
ATOM 688 O O . GLY A 1 84 ? 11.281 -4.147 -9.093 1.00 83.19 84 GLY A O 1
ATOM 689 N N . TYR A 1 85 ? 9.865 -3.895 -7.362 1.00 83.81 85 TYR A N 1
ATOM 690 C CA . TYR A 1 85 ? 9.380 -2.582 -7.782 1.00 83.81 85 TYR A CA 1
ATOM 691 C C . TYR A 1 85 ? 10.529 -1.552 -7.794 1.00 83.81 85 TYR A C 1
ATOM 693 O O . TYR A 1 85 ? 11.301 -1.514 -6.822 1.00 83.81 85 TYR A O 1
ATOM 701 N N . PRO A 1 86 ? 10.643 -0.714 -8.840 1.00 82.62 86 PRO A N 1
ATOM 702 C CA . PRO A 1 86 ? 11.707 0.278 -8.961 1.00 82.62 86 PRO A CA 1
ATOM 703 C C . PRO A 1 86 ? 11.769 1.245 -7.755 1.00 82.62 86 PRO A C 1
ATOM 705 O O . PRO A 1 86 ? 10.739 1.786 -7.340 1.00 82.62 86 PRO A O 1
ATOM 708 N N . PRO A 1 87 ? 12.948 1.452 -7.131 1.00 80.69 87 PRO A N 1
ATOM 709 C CA . PRO A 1 87 ? 13.075 2.255 -5.910 1.00 80.69 87 PRO A CA 1
ATOM 710 C C . PRO A 1 87 ? 12.866 3.761 -6.129 1.00 80.69 87 PRO A C 1
ATOM 712 O O . PRO A 1 87 ? 12.514 4.465 -5.188 1.00 80.69 87 PRO A O 1
ATOM 715 N N . ASP A 1 88 ? 13.071 4.245 -7.350 1.00 82.25 88 ASP A N 1
ATOM 716 C CA . ASP A 1 88 ? 12.844 5.622 -7.800 1.00 82.25 88 ASP A CA 1
ATOM 717 C C . ASP A 1 88 ? 11.363 6.023 -7.744 1.00 82.25 88 ASP A C 1
ATOM 719 O O . ASP A 1 88 ? 11.042 7.133 -7.324 1.00 82.25 88 ASP A O 1
ATOM 723 N N . MET A 1 89 ? 10.457 5.102 -8.084 1.00 80.06 89 MET A N 1
ATOM 724 C CA . MET A 1 89 ? 9.004 5.335 -8.060 1.00 80.06 89 MET A CA 1
ATOM 725 C C . MET A 1 89 ? 8.305 4.714 -6.849 1.00 80.06 89 MET A C 1
ATOM 727 O O . MET A 1 89 ? 7.095 4.857 -6.667 1.00 80.06 89 MET A O 1
ATOM 731 N N . GLN A 1 90 ? 9.060 4.036 -5.985 1.00 84.62 90 GLN A N 1
ATOM 732 C CA . GLN A 1 90 ? 8.515 3.351 -4.821 1.00 84.62 90 GLN A CA 1
ATOM 733 C C . GLN A 1 90 ? 7.798 4.311 -3.867 1.00 84.62 90 GLN A C 1
ATOM 735 O O . GLN A 1 90 ? 6.756 3.961 -3.321 1.00 84.62 90 GLN A O 1
ATOM 740 N N . ASP A 1 91 ? 8.329 5.516 -3.658 1.00 87.38 91 ASP A N 1
ATOM 741 C CA . ASP A 1 91 ? 7.698 6.495 -2.771 1.00 87.38 91 ASP A CA 1
ATOM 742 C C . ASP A 1 91 ? 6.354 6.992 -3.311 1.00 87.38 91 ASP A C 1
ATOM 744 O O . ASP A 1 91 ? 5.391 7.068 -2.545 1.00 87.38 91 ASP A O 1
ATOM 748 N N . ALA A 1 92 ? 6.260 7.259 -4.616 1.00 87.88 92 ALA A N 1
ATOM 749 C CA . ALA A 1 92 ? 5.011 7.658 -5.261 1.00 87.88 92 ALA A CA 1
ATOM 750 C C . ALA A 1 92 ? 3.963 6.539 -5.179 1.00 87.88 92 ALA A C 1
ATOM 752 O O . ALA A 1 92 ? 2.850 6.772 -4.700 1.00 87.88 92 ALA A O 1
ATOM 753 N N . ALA A 1 93 ? 4.359 5.307 -5.517 1.00 87.69 93 ALA A N 1
ATOM 754 C CA . ALA A 1 93 ? 3.512 4.123 -5.412 1.00 87.69 93 ALA A CA 1
ATOM 755 C C . ALA A 1 93 ? 3.005 3.898 -3.981 1.00 87.69 93 ALA A C 1
ATOM 757 O O . ALA A 1 93 ? 1.826 3.632 -3.768 1.00 87.69 93 ALA A O 1
ATOM 758 N N . VAL A 1 94 ? 3.865 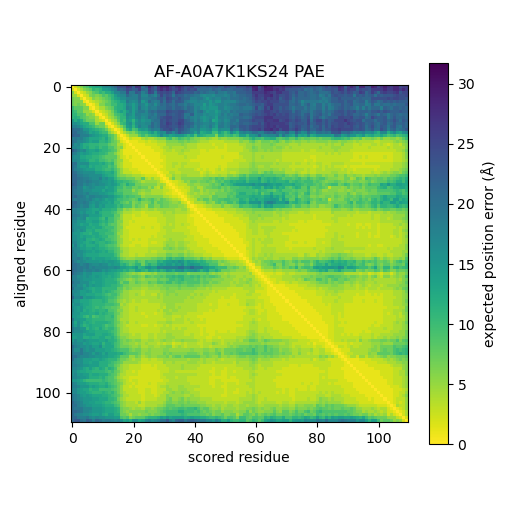4.067 -2.968 1.00 90.44 94 VAL A N 1
ATOM 759 C CA . VAL A 1 94 ? 3.458 3.948 -1.559 1.00 90.44 94 VAL A CA 1
ATOM 760 C C . VAL A 1 94 ? 2.385 4.971 -1.207 1.00 90.44 94 VAL A C 1
ATOM 762 O O . VAL A 1 94 ? 1.425 4.620 -0.527 1.00 90.44 94 VAL A O 1
ATOM 765 N N . GLN A 1 95 ? 2.527 6.228 -1.635 1.00 90.06 95 GLN A N 1
ATOM 766 C CA . GLN A 1 95 ? 1.515 7.248 -1.349 1.00 90.06 95 GLN A CA 1
ATOM 767 C C . GLN A 1 95 ? 0.191 6.938 -2.051 1.00 90.06 95 GLN A C 1
ATOM 769 O O . GLN A 1 95 ? -0.854 7.039 -1.412 1.00 90.06 95 GLN A O 1
ATOM 774 N N . ALA A 1 96 ? 0.230 6.524 -3.320 1.00 89.94 96 ALA A N 1
ATOM 775 C CA . ALA A 1 96 ? -0.963 6.155 -4.079 1.00 89.94 96 ALA A CA 1
ATOM 776 C C . ALA A 1 96 ? -1.715 4.988 -3.417 1.00 89.94 96 ALA A C 1
ATOM 778 O O . ALA A 1 96 ? -2.896 5.111 -3.097 1.00 89.94 96 ALA A O 1
ATOM 779 N N . VAL A 1 97 ? -0.994 3.915 -3.076 1.00 89.38 97 VAL A N 1
ATOM 780 C CA . VAL A 1 97 ? -1.527 2.748 -2.357 1.00 89.38 97 VAL A CA 1
ATOM 781 C C . VAL A 1 97 ? -2.136 3.149 -1.013 1.00 89.38 97 VAL A C 1
ATOM 783 O O . VAL A 1 97 ? -3.200 2.663 -0.649 1.00 89.38 97 VAL A O 1
ATOM 786 N N . LEU A 1 98 ? -1.495 4.038 -0.249 1.00 88.94 98 LEU A N 1
ATOM 787 C CA . LEU A 1 98 ? -2.028 4.454 1.051 1.00 88.94 98 LEU A CA 1
ATOM 788 C C . LEU A 1 98 ? -3.286 5.311 0.942 1.00 88.94 98 LEU A C 1
ATOM 790 O O . LEU A 1 98 ? -4.164 5.156 1.787 1.00 88.94 98 LEU A O 1
ATOM 794 N N . ARG A 1 99 ? -3.383 6.177 -0.074 1.00 89.06 99 ARG A N 1
ATOM 795 C CA . ARG A 1 99 ? -4.620 6.919 -0.359 1.00 89.06 99 ARG A CA 1
ATOM 796 C C . ARG A 1 99 ? -5.753 5.955 -0.688 1.00 89.06 99 ARG A C 1
ATOM 798 O O . ARG A 1 99 ? -6.801 6.021 -0.055 1.00 89.06 99 ARG A O 1
ATOM 805 N N . GLN A 1 100 ? -5.495 4.992 -1.573 1.00 88.38 100 GLN A N 1
ATOM 806 C CA . GLN A 1 100 ? -6.504 4.005 -1.941 1.00 88.38 100 GLN A CA 1
ATOM 807 C C . GLN A 1 100 ? -6.923 3.139 -0.748 1.00 88.38 100 GLN A C 1
ATOM 809 O O . GLN A 1 100 ? -8.104 2.873 -0.543 1.00 88.38 100 GLN A O 1
ATOM 814 N N . ALA A 1 101 ? -5.964 2.748 0.092 1.00 87.50 101 ALA A N 1
ATOM 815 C CA . ALA A 1 101 ? -6.238 2.017 1.321 1.00 87.50 101 ALA A CA 1
ATOM 816 C C . ALA A 1 101 ? -7.078 2.829 2.313 1.00 87.50 101 ALA A C 1
ATOM 818 O O . ALA A 1 101 ? -7.881 2.251 3.036 1.00 87.50 101 ALA A O 1
ATOM 819 N N . GLU A 1 102 ? -6.895 4.149 2.388 1.00 87.00 102 GLU A N 1
ATOM 820 C CA . GLU A 1 102 ? -7.693 5.010 3.262 1.00 87.00 102 GLU A CA 1
ATOM 821 C C . GLU A 1 102 ? -9.150 5.060 2.795 1.00 87.00 102 GLU A C 1
ATOM 823 O O . GLU A 1 102 ? -10.049 4.810 3.600 1.00 87.00 102 GLU A O 1
ATOM 828 N N . GLU A 1 103 ? -9.377 5.264 1.498 1.00 86.38 103 GLU A N 1
ATOM 829 C CA . GLU A 1 103 ? -10.712 5.254 0.888 1.00 86.38 103 GLU A CA 1
ATOM 830 C C . GLU A 1 103 ? -11.427 3.909 1.081 1.00 86.38 103 GLU A C 1
ATOM 832 O O . GLU A 1 103 ? -12.593 3.864 1.479 1.00 86.38 103 GLU A O 1
ATOM 837 N N . LEU A 1 104 ? -10.709 2.803 0.867 1.00 84.06 104 LEU A N 1
ATOM 838 C CA . LEU A 1 104 ? -11.248 1.451 1.024 1.00 84.06 104 LEU A CA 1
ATOM 839 C C . LEU A 1 104 ? -11.398 1.039 2.493 1.00 84.06 104 LEU A C 1
ATOM 841 O O . LEU A 1 104 ? -12.247 0.210 2.815 1.00 84.06 104 LEU A O 1
ATOM 845 N N . SER A 1 105 ? -10.634 1.630 3.418 1.00 81.00 105 SER A N 1
ATOM 846 C CA . SER A 1 105 ? -10.698 1.249 4.835 1.00 81.00 105 SER A CA 1
ATOM 847 C C . SER A 1 105 ? -12.050 1.527 5.489 1.00 81.00 105 SER A C 1
ATOM 849 O O . SER A 1 105 ? -12.415 0.825 6.431 1.00 81.00 105 SER A O 1
ATOM 851 N N . ALA A 1 106 ? -12.828 2.475 4.955 1.00 77.00 106 ALA A N 1
ATOM 852 C CA . ALA A 1 106 ? -14.214 2.689 5.364 1.00 77.00 106 ALA A CA 1
ATOM 853 C C . ALA A 1 106 ? -15.112 1.478 5.046 1.00 77.00 106 ALA A C 1
ATOM 855 O O . ALA A 1 106 ? -16.048 1.198 5.789 1.00 77.00 106 ALA A O 1
ATOM 856 N N . GLN A 1 107 ? -14.808 0.743 3.973 1.00 76.12 107 GLN A N 1
ATOM 857 C CA . GLN A 1 107 ? -15.556 -0.440 3.539 1.00 76.12 107 GLN A CA 1
ATOM 858 C C . GLN A 1 107 ? -15.149 -1.692 4.329 1.00 76.12 107 GLN A C 1
ATOM 860 O O . GLN A 1 107 ? -15.968 -2.574 4.554 1.00 76.12 107 GLN A O 1
ATOM 865 N N . TRP A 1 108 ? -13.899 -1.762 4.801 1.00 75.75 108 TRP A N 1
ATOM 866 C CA . TRP A 1 108 ? -13.388 -2.890 5.596 1.00 75.75 108 TRP A CA 1
ATOM 867 C C . TRP A 1 108 ? -13.898 -2.923 7.036 1.00 75.75 108 TRP A C 1
ATOM 869 O O . TRP A 1 108 ? -13.820 -3.960 7.689 1.00 75.75 108 TRP A O 1
ATOM 879 N N . ALA A 1 109 ? -14.343 -1.778 7.550 1.00 64.50 109 ALA A N 1
ATOM 880 C CA . ALA A 1 109 ? -14.836 -1.629 8.915 1.00 64.50 109 ALA A CA 1
ATOM 881 C C . ALA A 1 109 ? -16.342 -1.933 9.064 1.00 64.50 109 ALA A C 1
ATOM 883 O O . ALA A 1 109 ? -16.863 -1.787 10.172 1.00 64.50 109 ALA A O 1
ATOM 884 N N . SER A 1 110 ? -17.023 -2.302 7.969 1.00 53.38 110 SER A N 1
ATOM 885 C CA . SER A 1 110 ? -18.461 -2.601 7.923 1.00 53.38 110 SER A CA 1
ATOM 886 C C . SER A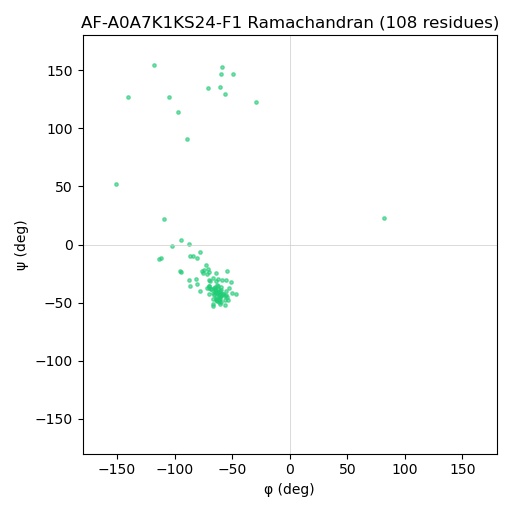 1 110 ? -18.793 -4.065 8.186 1.00 53.38 110 SER A C 1
ATOM 888 O O . SER A 1 110 ? -17.950 -4.946 7.913 1.00 53.38 110 SER A O 1
#

Radius of gyration: 13.48 Å; Cα contacts (8 Å, |Δi|>4): 78; chains: 1; bounding box: 32×30×33 Å

Organism: NCBI:txid2661613

InterPro domains:
  IPR021810 Type I restriction enzyme HindI endonuclease subunit-like, C-terminal [PF11867] (1-106)
  IPR051268 Type I restriction enzyme R subunit [PTHR30195] (2-105)